Protein AF-A0A957UCV7-F1 (afdb_monomer_lite)

Foldseek 3Di:
DDPLVVVLVVLVVVLVVLVVVLVCLCVPFQVVLVVVLVCLVVVVPHDDPVSVVSSVCSVVPVNVVSVVVSVVSVVVSVVSVVVSVVSVVVVVVVVVVVVVVVVVVVVVD

Radius of 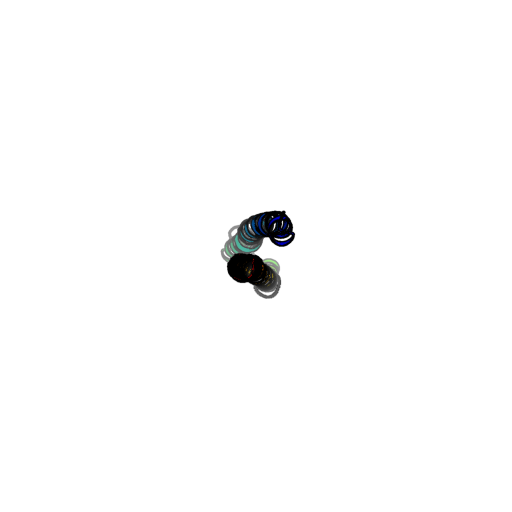gyration: 25.21 Å; chains: 1; bounding box: 48×16×79 Å

Structure (mmCIF, N/CA/C/O backbone):
data_AF-A0A957UCV7-F1
#
_entry.id   AF-A0A957UCV7-F1
#
loop_
_atom_site.group_PDB
_atom_site.id
_atom_site.type_symbol
_atom_site.label_atom_id
_atom_site.label_alt_id
_atom_site.label_comp_id
_atom_site.label_asym_id
_atom_site.label_entity_id
_atom_site.label_seq_id
_atom_site.pdbx_PDB_ins_code
_atom_site.Cartn_x
_atom_site.Cartn_y
_atom_site.Cartn_z
_atom_site.occupancy
_atom_site.B_iso_or_equiv
_atom_site.auth_seq_id
_atom_site.auth_comp_id
_atom_site.auth_asym_id
_atom_site.auth_atom_id
_atom_site.pdbx_PDB_model_num
ATOM 1 N N . MET A 1 1 ? 16.781 11.268 -29.266 1.00 47.31 1 MET A N 1
ATOM 2 C CA . MET A 1 1 ? 16.312 11.318 -27.863 1.00 47.31 1 MET A CA 1
ATOM 3 C C . MET A 1 1 ? 15.124 10.370 -27.757 1.00 47.31 1 MET A C 1
ATOM 5 O O . MET A 1 1 ? 14.116 10.642 -28.392 1.00 47.31 1 MET A O 1
ATOM 9 N N . ASN A 1 2 ? 15.265 9.216 -27.091 1.00 59.56 2 ASN A N 1
ATOM 10 C CA . ASN A 1 2 ? 14.214 8.186 -27.074 1.00 59.56 2 ASN A CA 1
ATOM 11 C C . ASN A 1 2 ? 13.018 8.666 -26.245 1.00 59.56 2 ASN A C 1
ATOM 13 O O . ASN A 1 2 ? 13.158 8.909 -25.048 1.00 59.56 2 ASN A O 1
ATOM 17 N N . PHE A 1 3 ? 11.848 8.776 -26.878 1.00 59.69 3 PHE A N 1
ATOM 18 C CA . PHE A 1 3 ? 10.573 9.128 -26.240 1.00 59.69 3 PHE A CA 1
ATOM 19 C C . PHE A 1 3 ? 10.283 8.263 -24.994 1.00 59.69 3 PHE A C 1
ATOM 21 O O . PHE A 1 3 ? 9.798 8.7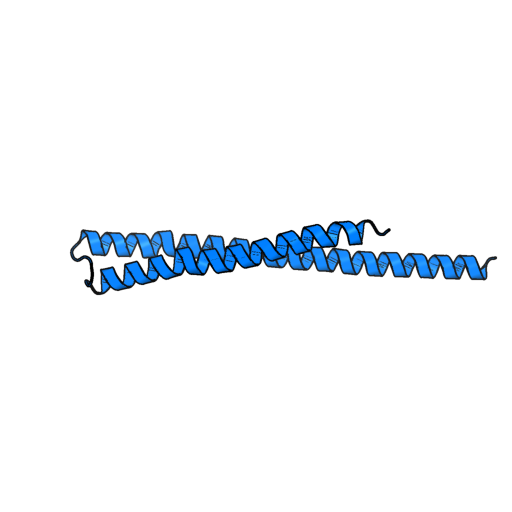60 -23.982 1.00 59.69 3 PHE A O 1
ATOM 28 N N . LEU A 1 4 ? 10.702 6.995 -25.012 1.00 63.19 4 LEU A N 1
ATOM 29 C CA . LEU A 1 4 ? 10.582 6.060 -23.889 1.00 63.19 4 LEU A CA 1
ATOM 30 C C . LEU A 1 4 ? 11.392 6.484 -22.648 1.00 63.19 4 LEU A C 1
ATOM 32 O O . LEU A 1 4 ? 10.896 6.399 -21.525 1.00 63.19 4 LEU A O 1
ATOM 36 N N . LYS A 1 5 ? 12.592 7.055 -22.826 1.00 62.84 5 LYS A N 1
ATOM 37 C CA . LYS A 1 5 ? 13.395 7.594 -21.711 1.00 62.84 5 LYS A CA 1
ATOM 38 C C . LYS A 1 5 ? 12.755 8.825 -21.070 1.00 62.84 5 LYS A C 1
ATOM 40 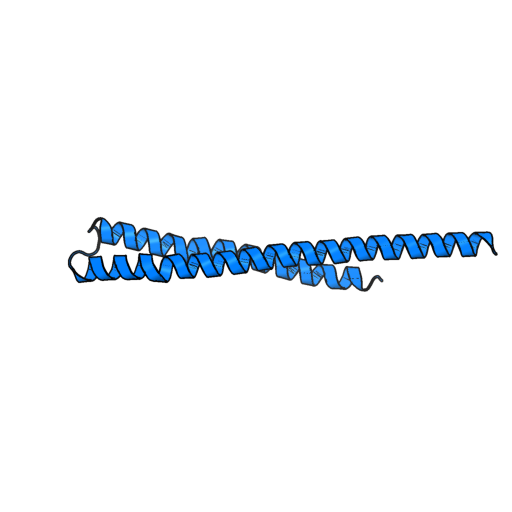O O . LYS A 1 5 ? 12.918 9.034 -19.870 1.00 62.84 5 LYS A O 1
ATOM 45 N N . PHE A 1 6 ? 12.008 9.610 -21.847 1.00 65.62 6 PHE A N 1
ATOM 46 C CA . PHE A 1 6 ? 11.257 10.758 -21.338 1.00 65.62 6 PHE A CA 1
ATOM 47 C C . PHE A 1 6 ? 10.086 10.324 -20.441 1.00 65.62 6 PHE A C 1
ATOM 49 O O . PHE A 1 6 ? 9.834 10.960 -19.423 1.00 65.62 6 PHE A O 1
ATOM 56 N N . LEU A 1 7 ? 9.425 9.202 -20.753 1.00 66.31 7 LEU A N 1
ATOM 57 C CA . LEU A 1 7 ? 8.322 8.650 -19.948 1.00 66.31 7 LEU A CA 1
ATOM 58 C C . LEU A 1 7 ? 8.784 7.981 -18.642 1.00 66.31 7 LEU A C 1
ATOM 60 O O . LEU A 1 7 ? 8.036 7.941 -17.663 1.00 66.31 7 LEU A O 1
ATOM 64 N N . ARG A 1 8 ? 10.030 7.500 -18.594 1.00 70.25 8 ARG A N 1
ATOM 65 C CA . ARG A 1 8 ? 10.606 6.821 -17.422 1.00 70.25 8 ARG A CA 1
ATOM 66 C C . ARG A 1 8 ? 10.707 7.724 -16.190 1.00 70.25 8 ARG A C 1
ATOM 68 O O . ARG A 1 8 ? 10.402 7.291 -15.081 1.00 70.25 8 ARG A O 1
ATOM 75 N N . GLY A 1 9 ? 11.117 8.980 -16.372 1.00 71.75 9 GLY A N 1
ATOM 76 C CA . GLY A 1 9 ? 11.286 9.947 -15.278 1.00 71.75 9 GLY A CA 1
ATOM 77 C C . GLY A 1 9 ? 9.987 10.220 -14.502 1.00 71.75 9 GLY A C 1
ATOM 78 O O . GLY A 1 9 ? 9.951 10.001 -13.289 1.00 71.75 9 GLY A O 1
ATOM 79 N N . PRO A 1 10 ? 8.898 10.634 -15.176 1.00 73.50 10 PRO A N 1
ATOM 80 C CA . PRO A 1 10 ? 7.585 10.817 -14.558 1.00 73.50 10 PRO A CA 1
ATOM 81 C C . PRO A 1 10 ? 7.030 9.544 -13.906 1.00 73.50 10 PRO A C 1
ATOM 83 O O . PRO A 1 10 ? 6.443 9.618 -12.823 1.00 73.50 10 PRO A O 1
ATOM 86 N N . ALA A 1 11 ? 7.245 8.374 -14.520 1.00 64.94 11 ALA A N 1
ATOM 87 C CA . ALA A 1 11 ? 6.815 7.093 -13.964 1.00 64.94 11 ALA A CA 1
ATOM 88 C C . ALA A 1 11 ? 7.521 6.785 -12.633 1.00 64.94 11 ALA A C 1
ATOM 90 O O . ALA A 1 11 ? 6.853 6.505 -11.639 1.00 64.94 11 ALA A O 1
ATOM 91 N N . MET A 1 12 ? 8.847 6.942 -12.572 1.00 68.06 12 MET A N 1
ATOM 92 C CA . MET A 1 12 ? 9.629 6.759 -11.341 1.00 68.06 12 MET A CA 1
ATOM 93 C C . MET A 1 12 ? 9.296 7.800 -10.264 1.00 68.06 12 MET A C 1
ATOM 95 O O . MET A 1 12 ? 9.187 7.457 -9.086 1.00 68.06 12 MET A O 1
ATOM 99 N N . GLY A 1 13 ? 9.077 9.060 -10.652 1.00 70.19 13 GLY A N 1
ATOM 100 C CA . GLY A 1 13 ? 8.654 10.112 -9.723 1.00 70.19 13 GLY A CA 1
ATOM 101 C C . GLY A 1 13 ? 7.277 9.842 -9.108 1.00 70.19 13 GLY A C 1
ATOM 102 O O . GLY A 1 13 ? 7.057 10.094 -7.924 1.00 70.19 13 GLY A O 1
ATOM 103 N N . THR A 1 14 ? 6.358 9.276 -9.891 1.00 69.50 14 THR A N 1
ATOM 104 C CA . THR A 1 14 ? 5.035 8.848 -9.414 1.00 69.50 14 THR A CA 1
ATOM 105 C C . THR A 1 14 ? 5.158 7.649 -8.471 1.00 69.50 14 THR A C 1
ATOM 107 O O . THR A 1 14 ? 4.539 7.626 -7.409 1.00 69.50 14 THR A O 1
ATOM 110 N N . LEU A 1 15 ? 6.035 6.699 -8.799 1.00 67.38 15 LEU A N 1
ATOM 111 C CA . LEU A 1 15 ? 6.315 5.506 -7.999 1.00 67.38 15 LEU A CA 1
ATOM 112 C C . LEU A 1 15 ? 6.849 5.847 -6.599 1.00 67.38 15 LEU A C 1
ATOM 114 O O . LEU A 1 15 ? 6.384 5.290 -5.605 1.00 67.38 15 LEU A O 1
ATOM 118 N N . ALA A 1 16 ? 7.769 6.812 -6.509 1.00 64.06 16 ALA A N 1
ATOM 119 C CA . ALA A 1 16 ? 8.314 7.291 -5.238 1.00 64.06 16 ALA A CA 1
ATOM 120 C C . ALA A 1 16 ? 7.231 7.916 -4.343 1.00 64.06 16 ALA A C 1
ATOM 122 O O . ALA A 1 16 ? 7.183 7.645 -3.142 1.00 64.06 16 ALA A O 1
ATOM 123 N N . LYS A 1 17 ? 6.313 8.696 -4.930 1.00 67.12 17 LYS A N 1
ATOM 124 C CA . LYS A 1 17 ? 5.179 9.274 -4.195 1.00 67.12 17 LYS A CA 1
ATOM 125 C C . LYS A 1 17 ? 4.279 8.185 -3.608 1.00 67.12 17 LYS A C 1
ATOM 127 O O . LYS A 1 17 ? 3.890 8.317 -2.455 1.00 67.12 17 LYS A O 1
ATOM 132 N N . PHE A 1 18 ? 4.028 7.097 -4.343 1.00 64.94 18 PHE A N 1
ATOM 133 C CA . PHE A 1 18 ? 3.211 5.960 -3.890 1.00 64.94 18 PHE A CA 1
ATOM 134 C C . PHE A 1 18 ? 3.803 5.184 -2.700 1.00 64.94 18 PHE A C 1
ATOM 136 O O . PHE A 1 18 ? 3.074 4.773 -1.792 1.00 64.94 18 PHE A O 1
ATOM 143 N N . VAL A 1 19 ? 5.124 4.985 -2.671 1.00 63.56 19 VAL A N 1
ATOM 144 C CA . VAL A 1 19 ? 5.802 4.332 -1.531 1.00 63.56 19 VAL A CA 1
ATOM 145 C C . VAL A 1 19 ? 5.648 5.165 -0.259 1.00 63.56 19 VAL A C 1
ATOM 147 O O . VAL A 1 19 ? 5.381 4.633 0.818 1.00 63.56 19 VAL A O 1
ATOM 150 N N . ILE A 1 20 ? 5.759 6.487 -0.385 1.00 66.00 20 ILE A N 1
ATOM 151 C CA . ILE A 1 20 ? 5.596 7.405 0.743 1.00 66.00 20 ILE A CA 1
ATOM 152 C C . ILE A 1 20 ? 4.149 7.370 1.252 1.00 66.00 20 ILE A C 1
ATOM 154 O O . ILE A 1 20 ? 3.936 7.245 2.458 1.00 66.00 20 ILE A O 1
ATOM 158 N N . SER A 1 21 ? 3.145 7.403 0.366 1.00 62.28 21 SER A N 1
ATOM 159 C CA . SER A 1 21 ? 1.734 7.361 0.779 1.00 62.28 21 SER A CA 1
ATOM 160 C C . SER A 1 21 ? 1.328 6.042 1.434 1.00 62.28 21 SER A C 1
ATOM 162 O O . SER A 1 21 ? 0.583 6.077 2.408 1.00 62.28 21 SER A O 1
ATOM 164 N N . THR A 1 22 ? 1.829 4.891 0.975 1.00 65.69 22 THR A N 1
ATOM 165 C CA . THR A 1 22 ? 1.532 3.586 1.609 1.00 65.69 22 THR A CA 1
ATOM 166 C C . THR A 1 22 ? 2.133 3.456 3.001 1.00 65.69 22 THR A C 1
ATOM 168 O O . THR A 1 22 ? 1.439 3.067 3.943 1.00 65.69 22 THR A O 1
ATOM 171 N N . GLY A 1 23 ? 3.411 3.815 3.147 1.00 64.56 23 GLY A N 1
ATOM 172 C CA . GLY A 1 23 ? 4.081 3.832 4.444 1.00 64.56 23 GLY A CA 1
ATOM 173 C C . GLY A 1 23 ? 3.404 4.790 5.425 1.00 64.56 23 GLY A C 1
ATOM 174 O O . GLY A 1 23 ? 3.254 4.454 6.598 1.00 64.56 23 GLY A O 1
ATOM 175 N N . MET A 1 24 ? 2.944 5.949 4.941 1.00 66.44 24 MET A N 1
ATOM 176 C CA . MET A 1 24 ? 2.170 6.906 5.731 1.00 66.44 24 MET A CA 1
ATOM 177 C C . MET A 1 24 ? 0.794 6.378 6.125 1.00 66.44 24 MET A C 1
ATOM 179 O O . MET A 1 24 ? 0.460 6.454 7.297 1.00 66.44 24 MET A O 1
ATOM 183 N N . LEU A 1 25 ? 0.005 5.826 5.202 1.00 65.88 25 LEU A N 1
ATOM 184 C CA . LEU A 1 25 ? -1.348 5.333 5.496 1.00 65.88 25 LEU A CA 1
ATOM 185 C C . LEU A 1 25 ? -1.336 4.273 6.598 1.00 65.88 25 LEU A C 1
ATOM 187 O O . LEU A 1 25 ? -2.085 4.369 7.568 1.00 65.88 25 LEU A O 1
ATOM 191 N N . ASN A 1 26 ? -0.424 3.306 6.504 1.00 67.75 26 ASN A N 1
ATOM 192 C CA . ASN A 1 26 ? -0.356 2.246 7.501 1.00 67.75 26 ASN A CA 1
ATOM 193 C C . ASN A 1 26 ? 0.113 2.770 8.873 1.00 67.75 26 ASN A C 1
ATOM 195 O O . ASN A 1 26 ? -0.402 2.351 9.910 1.00 67.75 26 ASN A O 1
ATOM 199 N N . LYS A 1 27 ? 1.059 3.723 8.885 1.00 67.19 27 LYS A N 1
ATOM 200 C CA . LYS A 1 27 ? 1.611 4.316 10.116 1.00 67.19 27 LYS A CA 1
ATOM 201 C C . LYS A 1 27 ? 0.728 5.394 10.747 1.00 67.19 27 LYS A C 1
ATOM 203 O O . LYS A 1 27 ? 0.788 5.560 11.957 1.00 67.19 27 LYS A O 1
ATOM 208 N N . MET A 1 28 ? -0.060 6.125 9.961 1.00 67.06 28 MET A N 1
ATOM 209 C CA . MET A 1 28 ? -0.886 7.239 10.442 1.00 67.06 28 MET A CA 1
ATOM 210 C C . MET A 1 28 ? -2.338 6.853 10.695 1.00 67.06 28 MET A C 1
ATOM 212 O O . MET A 1 28 ? -3.004 7.531 11.467 1.00 67.06 28 MET A O 1
ATOM 216 N N . VAL A 1 29 ? -2.838 5.794 10.054 1.00 68.62 29 VAL A N 1
ATOM 217 C CA . VAL A 1 29 ? -4.256 5.428 10.143 1.00 68.62 29 VAL A CA 1
ATOM 218 C C . VAL A 1 29 ? -4.413 4.069 10.811 1.00 68.62 29 VAL A C 1
ATOM 220 O O . VAL A 1 29 ? -4.942 3.989 11.913 1.00 68.62 29 VAL A O 1
ATOM 223 N N . THR A 1 30 ? -3.897 2.991 10.219 1.00 74.81 30 THR A N 1
ATOM 224 C CA . THR A 1 30 ? -4.172 1.637 10.733 1.00 74.81 30 THR A CA 1
ATOM 225 C C . THR A 1 30 ? -3.572 1.385 12.118 1.00 74.81 30 THR A C 1
ATOM 227 O O . THR A 1 30 ? -4.251 0.854 12.996 1.00 74.81 30 THR A O 1
ATOM 230 N N . LEU A 1 31 ? -2.301 1.749 12.320 1.00 79.25 31 LEU A N 1
ATOM 231 C CA . LEU A 1 31 ? -1.588 1.539 13.586 1.00 79.25 31 LEU A CA 1
ATOM 232 C C . LEU A 1 31 ? -2.198 2.342 14.751 1.00 79.25 31 LEU A C 1
ATOM 234 O O . LEU A 1 31 ? -2.504 1.726 15.773 1.00 79.25 31 LEU A O 1
ATOM 238 N N . PRO A 1 32 ? -2.448 3.660 14.616 1.00 78.62 32 PRO A N 1
ATOM 239 C CA . PRO A 1 32 ? -3.074 4.441 15.681 1.00 78.62 32 PRO A CA 1
ATOM 240 C C . PRO A 1 32 ? -4.497 3.988 16.005 1.00 78.62 32 PRO A C 1
ATOM 242 O O . PRO A 1 32 ? -4.850 3.904 17.176 1.00 78.62 32 PRO A O 1
ATOM 245 N N . LEU A 1 33 ? -5.300 3.631 14.993 1.00 81.62 33 LEU A N 1
ATOM 246 C CA . LEU A 1 33 ? -6.661 3.135 15.220 1.00 81.62 33 LEU A CA 1
ATOM 247 C C . LEU A 1 33 ? -6.663 1.815 16.000 1.00 81.62 33 LEU A C 1
ATOM 249 O O . LEU A 1 33 ? -7.451 1.661 16.929 1.00 81.62 33 LEU A O 1
ATOM 253 N N . LYS A 1 34 ? -5.752 0.887 15.681 1.00 82.62 34 LYS A N 1
ATOM 254 C CA . LYS A 1 34 ? -5.592 -0.349 16.461 1.00 82.62 34 LYS A CA 1
ATOM 255 C C . LYS A 1 34 ? -5.121 -0.076 17.887 1.00 82.62 34 LYS A C 1
ATOM 257 O O . LYS A 1 34 ? -5.720 -0.607 18.810 1.00 82.62 34 LYS A O 1
ATOM 262 N N . SER A 1 35 ? -4.121 0.791 18.067 1.00 85.31 35 SER A N 1
ATOM 263 C CA . SER A 1 35 ? -3.634 1.174 19.402 1.00 85.31 35 SER A CA 1
ATOM 264 C C . SER A 1 35 ? -4.756 1.758 20.258 1.00 85.31 35 SER A C 1
ATOM 266 O O . SER A 1 35 ? -4.946 1.358 21.401 1.00 85.31 35 SER A O 1
ATOM 268 N N . MET A 1 36 ? -5.561 2.649 19.676 1.00 83.31 36 MET A N 1
ATOM 269 C CA . MET A 1 36 ? -6.713 3.239 20.349 1.00 83.31 36 MET A CA 1
ATOM 270 C C . MET A 1 36 ? -7.766 2.179 20.703 1.00 83.31 36 MET A C 1
ATOM 272 O O . MET A 1 36 ? -8.287 2.189 21.815 1.00 83.31 36 MET A O 1
ATOM 276 N N . ALA A 1 37 ? -8.066 1.237 19.802 1.00 85.00 37 ALA A N 1
ATOM 277 C CA . ALA A 1 37 ? -8.977 0.132 20.104 1.00 85.00 37 ALA A CA 1
ATOM 278 C C . ALA A 1 37 ? -8.459 -0.756 21.244 1.00 85.00 37 ALA A C 1
ATOM 280 O O . ALA A 1 37 ? -9.243 -1.153 22.103 1.00 85.00 37 ALA A O 1
ATOM 281 N N . ASP A 1 38 ? -7.157 -1.040 21.274 1.00 86.88 38 ASP A N 1
ATOM 282 C CA . ASP A 1 38 ? -6.528 -1.860 22.310 1.00 86.88 38 ASP A CA 1
ATOM 283 C C . ASP A 1 38 ? -6.560 -1.160 23.677 1.00 86.88 38 ASP A C 1
ATOM 285 O O . ASP A 1 38 ? -6.901 -1.784 24.682 1.00 86.88 38 ASP A O 1
ATOM 289 N N . GLU A 1 39 ? -6.297 0.147 23.722 1.00 86.19 39 GLU A N 1
ATOM 290 C CA . GLU A 1 39 ? -6.379 0.954 24.944 1.00 86.19 39 GLU A CA 1
ATOM 291 C C . GLU A 1 39 ? -7.820 1.084 25.473 1.00 86.19 39 GLU A C 1
ATOM 293 O O . GLU A 1 39 ? -8.053 1.009 26.686 1.00 86.19 39 GLU A O 1
ATOM 298 N N . VAL A 1 40 ? -8.808 1.225 24.579 1.00 84.12 40 VAL A N 1
ATOM 299 C CA . VAL A 1 40 ? -10.234 1.224 24.947 1.00 84.12 40 VAL A CA 1
ATOM 300 C C . VAL A 1 40 ? -10.668 -0.164 25.426 1.00 84.12 40 VAL A C 1
ATOM 302 O O . VAL A 1 40 ? -11.332 -0.277 26.452 1.00 84.12 40 VAL A O 1
ATOM 305 N N . LYS A 1 41 ? -10.230 -1.239 24.762 1.00 84.50 41 LYS A N 1
ATOM 306 C CA . LYS A 1 41 ? -10.537 -2.626 25.148 1.00 84.50 41 LYS A CA 1
ATOM 307 C C . LYS A 1 41 ? -9.900 -3.026 26.480 1.00 84.50 41 LYS A C 1
ATOM 309 O O . LYS A 1 41 ? -10.511 -3.752 27.260 1.00 84.50 41 LYS A O 1
ATOM 314 N N . ALA A 1 42 ? -8.696 -2.535 26.769 1.00 85.69 42 ALA A N 1
ATOM 315 C CA . ALA A 1 42 ? -8.061 -2.671 28.079 1.00 85.69 42 ALA A CA 1
ATOM 316 C C . ALA A 1 42 ? -8.780 -1.850 29.168 1.00 85.69 42 ALA A C 1
ATOM 318 O O . ALA A 1 42 ? -8.492 -1.992 30.358 1.00 85.69 42 ALA A O 1
ATOM 319 N N . GLY A 1 43 ? -9.715 -0.979 28.773 1.00 79.00 43 GLY A N 1
ATOM 320 C CA . GLY A 1 43 ? -10.436 -0.083 29.659 1.00 79.00 43 GLY A CA 1
ATOM 321 C C . GLY A 1 43 ? -9.544 1.000 30.265 1.00 79.00 43 GLY A C 1
ATOM 322 O O . GLY A 1 43 ? -9.862 1.512 31.336 1.00 79.00 43 GLY A O 1
ATOM 323 N N . ALA A 1 44 ? -8.418 1.327 29.628 1.00 78.25 44 ALA A N 1
ATOM 324 C CA . ALA A 1 44 ? -7.453 2.294 30.148 1.00 78.25 44 ALA A CA 1
ATOM 325 C C . ALA A 1 44 ? -7.966 3.740 30.045 1.00 78.25 44 ALA A C 1
ATOM 327 O O . ALA A 1 44 ? -7.688 4.562 30.913 1.00 78.25 44 ALA A O 1
ATOM 328 N N . ILE A 1 45 ? -8.746 4.029 29.002 1.00 81.00 45 ILE A N 1
ATOM 329 C CA . ILE A 1 45 ? -9.198 5.384 28.642 1.00 81.00 45 ILE A CA 1
ATOM 330 C C . ILE A 1 45 ? -10.720 5.527 28.622 1.00 81.00 45 ILE A C 1
ATOM 332 O O . ILE A 1 45 ? -11.237 6.599 28.927 1.00 81.00 45 ILE A O 1
ATOM 336 N N . TRP A 1 46 ? -11.456 4.463 28.293 1.00 85.19 46 TRP A N 1
ATOM 337 C CA . TRP A 1 46 ? -12.916 4.486 28.230 1.00 85.19 46 TRP A CA 1
ATOM 338 C C . TRP A 1 46 ? -13.485 3.095 28.527 1.00 85.19 46 TRP A C 1
ATOM 340 O O . TRP A 1 46 ? -12.934 2.095 28.076 1.00 85.19 46 TRP A O 1
ATOM 350 N N . LYS A 1 47 ? -14.567 3.026 29.312 1.00 86.88 47 LYS A N 1
ATOM 351 C CA . LYS A 1 47 ? -15.262 1.783 29.684 1.00 86.88 47 LYS A CA 1
ATOM 352 C C . LYS A 1 47 ? -16.772 1.922 29.504 1.00 86.88 47 LYS A C 1
ATOM 354 O O . LYS A 1 47 ? -17.320 3.017 29.631 1.00 86.88 47 LYS A O 1
ATOM 359 N N . GLY A 1 48 ? -17.436 0.787 29.298 1.00 87.75 48 GLY A N 1
ATOM 360 C CA . GLY A 1 48 ? -18.891 0.661 29.236 1.00 87.75 48 GLY A CA 1
ATOM 361 C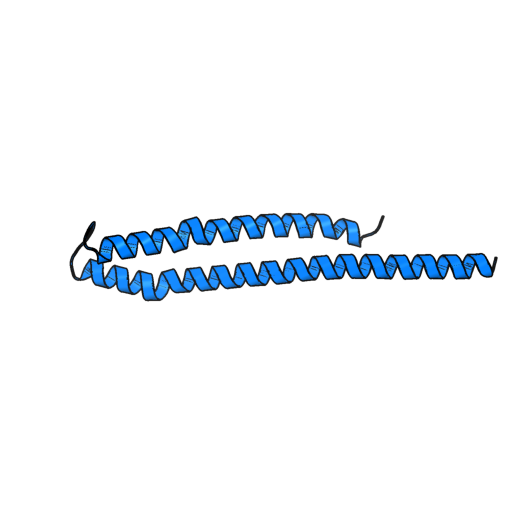 C . GLY A 1 48 ? -19.404 0.267 27.846 1.00 87.75 48 GLY A C 1
ATOM 362 O O . GLY A 1 48 ? -18.623 0.201 26.901 1.00 87.75 48 GLY A O 1
ATOM 363 N N . PRO A 1 49 ? -20.724 0.067 27.687 1.00 86.44 49 PRO A N 1
ATOM 364 C CA . PRO A 1 49 ? -21.305 -0.500 26.462 1.00 86.44 49 PRO A CA 1
ATOM 365 C C . PRO A 1 49 ? -21.001 0.303 25.187 1.00 86.44 49 PRO A C 1
ATOM 367 O O . PRO A 1 49 ? -20.875 -0.256 24.097 1.00 86.44 49 PRO A O 1
ATOM 370 N N . GLY A 1 50 ? -20.855 1.626 25.319 1.00 86.38 50 GLY A N 1
ATOM 371 C CA . GLY A 1 50 ? -20.444 2.497 24.217 1.00 86.38 50 GLY A CA 1
ATOM 372 C C . GLY A 1 50 ? -18.994 2.269 23.778 1.00 86.38 50 GLY A C 1
ATOM 373 O O . GLY A 1 50 ? -18.722 2.300 22.582 1.00 86.38 50 GLY A O 1
ATOM 374 N N . ALA A 1 51 ? -18.092 1.973 24.719 1.00 85.94 51 ALA A N 1
ATOM 375 C CA . ALA A 1 51 ? -16.694 1.651 24.441 1.00 85.94 51 ALA A CA 1
ATOM 376 C C . ALA A 1 51 ? -16.578 0.317 23.690 1.00 85.94 51 ALA A C 1
ATOM 378 O O . ALA A 1 51 ? -15.863 0.224 22.693 1.00 85.94 51 ALA A O 1
ATOM 379 N N . ASP A 1 52 ? -17.354 -0.686 24.108 1.00 86.25 52 ASP A N 1
ATOM 380 C CA . ASP A 1 52 ? -17.403 -1.994 23.447 1.00 86.25 52 ASP A CA 1
ATOM 381 C C . ASP A 1 52 ? -17.953 -1.879 22.018 1.00 86.25 52 ASP A C 1
ATOM 383 O O . ASP A 1 52 ? -17.387 -2.437 21.077 1.00 86.25 52 ASP A O 1
ATOM 387 N N . THR A 1 53 ? -19.021 -1.094 21.839 1.00 88.56 53 THR A N 1
ATOM 388 C CA . THR A 1 53 ? -19.617 -0.829 20.519 1.00 88.56 53 THR A CA 1
ATOM 389 C C . THR A 1 53 ? -18.643 -0.079 19.613 1.00 88.56 53 THR A C 1
ATOM 391 O O . THR A 1 53 ? -18.492 -0.422 18.442 1.00 88.56 53 THR A O 1
ATOM 394 N N . PHE A 1 54 ? -17.939 0.917 20.153 1.00 86.94 54 PHE A N 1
ATOM 395 C CA . PHE A 1 54 ? -16.916 1.654 19.422 1.00 86.94 54 PHE A CA 1
ATOM 396 C C . PHE A 1 54 ? -15.791 0.736 18.940 1.00 86.94 54 PHE A C 1
ATOM 398 O O . PHE A 1 54 ? -15.474 0.739 17.752 1.00 86.94 54 PHE A O 1
ATOM 405 N N . VAL A 1 55 ? -15.224 -0.089 19.828 1.00 87.38 55 VAL A N 1
ATOM 406 C CA . VAL A 1 55 ? -14.173 -1.053 19.465 1.00 87.38 55 VAL A CA 1
ATOM 407 C C . VAL A 1 55 ? -14.686 -2.036 18.413 1.00 87.38 55 VAL A C 1
ATOM 409 O O . VAL A 1 55 ? -13.968 -2.327 17.456 1.00 87.38 55 VAL A O 1
ATOM 412 N N . ALA A 1 56 ? -15.928 -2.510 18.541 1.00 87.12 56 ALA A N 1
ATOM 413 C CA . ALA A 1 56 ? -16.534 -3.415 17.570 1.00 87.12 56 ALA A CA 1
ATOM 414 C C . ALA A 1 56 ? -16.632 -2.783 16.172 1.00 87.12 56 ALA A C 1
ATOM 416 O O . ALA A 1 56 ? -16.157 -3.384 15.211 1.00 87.12 56 ALA A O 1
ATOM 417 N N . VAL A 1 57 ? -17.167 -1.564 16.053 1.00 86.62 57 VAL A N 1
ATOM 418 C CA . VAL A 1 57 ? -17.283 -0.848 14.767 1.00 86.62 57 VAL A CA 1
ATOM 419 C C . VAL A 1 57 ? -15.905 -0.533 14.187 1.00 86.62 57 VAL A C 1
ATOM 421 O O . VAL A 1 57 ? -15.644 -0.784 13.010 1.00 86.62 57 VAL A O 1
ATOM 424 N N . LEU A 1 58 ? -14.978 -0.048 15.016 1.00 86.31 58 LEU A N 1
ATOM 425 C CA . LEU A 1 58 ? -13.633 0.304 14.570 1.00 86.31 58 LEU A CA 1
ATOM 426 C C . LEU A 1 58 ? -12.894 -0.906 13.977 1.00 86.31 58 LEU A C 1
ATOM 428 O O . LEU A 1 58 ? -12.245 -0.802 12.933 1.00 86.31 58 LEU A O 1
ATOM 432 N N . MET A 1 59 ? -13.013 -2.061 14.635 1.00 84.38 59 MET A N 1
ATOM 433 C CA . MET A 1 59 ? -12.343 -3.297 14.231 1.00 84.38 59 MET A CA 1
ATOM 434 C C . MET A 1 59 ? -13.068 -4.026 13.096 1.00 84.38 59 MET A C 1
ATOM 436 O O . MET A 1 59 ? -12.404 -4.697 12.306 1.00 84.38 59 MET A O 1
ATOM 440 N N . ALA A 1 60 ? -14.393 -3.899 12.993 1.00 88.06 60 ALA A N 1
ATOM 441 C CA . ALA A 1 60 ? -15.190 -4.540 11.947 1.00 88.06 60 ALA A CA 1
ATOM 442 C C . ALA A 1 60 ? -15.214 -3.748 10.632 1.00 88.06 60 ALA A C 1
ATOM 444 O O . ALA A 1 60 ? -15.279 -4.352 9.564 1.00 88.06 60 ALA A O 1
ATOM 445 N N . GLU A 1 61 ? -15.137 -2.417 10.686 1.00 85.00 61 GLU A N 1
ATOM 446 C CA . GLU A 1 61 ? -15.328 -1.570 9.504 1.00 85.00 61 GLU A CA 1
ATOM 447 C C . GLU A 1 61 ? -14.062 -0.799 9.130 1.00 85.00 61 GLU A C 1
ATOM 449 O O . GLU A 1 61 ? -13.579 -0.887 8.001 1.00 85.00 61 GLU A O 1
ATOM 454 N N . HIS A 1 62 ? -13.484 -0.053 10.073 1.00 78.62 62 HIS A N 1
ATOM 455 C CA . HIS A 1 62 ? -12.446 0.932 9.751 1.00 78.62 62 HIS A CA 1
ATOM 456 C C . HIS A 1 62 ? -11.069 0.298 9.538 1.00 78.62 62 HIS A C 1
ATOM 458 O O . HIS A 1 62 ? -10.376 0.621 8.570 1.00 78.62 62 HIS A O 1
ATOM 464 N N . VAL A 1 63 ? -10.674 -0.644 10.400 1.00 80.94 63 VAL A N 1
ATOM 465 C CA . VAL A 1 63 ? -9.414 -1.383 10.228 1.00 80.94 63 VAL A CA 1
ATOM 466 C C . VAL A 1 63 ? -9.416 -2.199 8.922 1.00 80.94 63 VAL A C 1
ATOM 468 O O . VAL A 1 63 ? -8.444 -2.091 8.165 1.00 80.94 63 VAL A O 1
ATOM 471 N N . PRO A 1 64 ? -10.473 -2.966 8.584 1.00 83.38 64 PRO A N 1
ATOM 472 C CA . PRO A 1 64 ? -10.547 -3.674 7.308 1.00 83.38 64 PRO A CA 1
ATOM 473 C C . PRO A 1 64 ? -10.548 -2.739 6.097 1.00 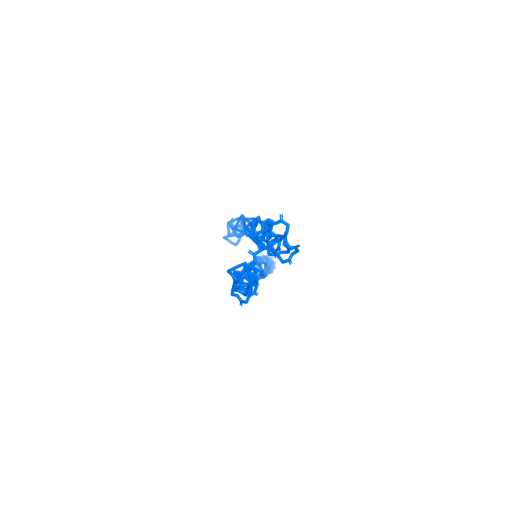83.38 64 PRO A C 1
ATOM 475 O O . PRO A 1 64 ? -9.799 -2.989 5.153 1.00 83.38 64 PRO A O 1
ATOM 478 N N . ALA A 1 65 ? -11.303 -1.635 6.129 1.00 80.62 65 ALA A N 1
ATOM 479 C CA . ALA A 1 65 ? -11.312 -0.657 5.040 1.00 80.62 65 ALA A CA 1
ATOM 480 C C . ALA A 1 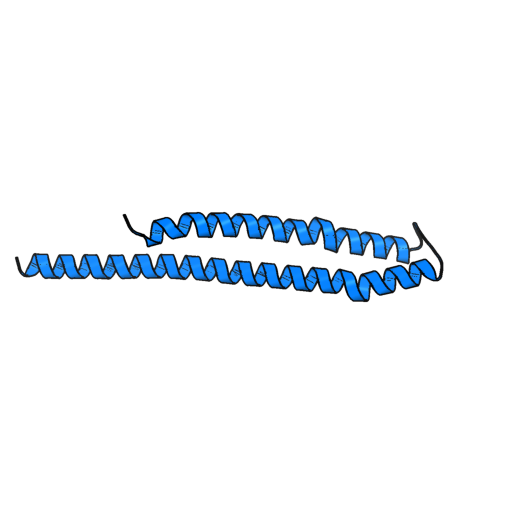65 ? -9.917 -0.057 4.787 1.00 80.62 65 ALA A C 1
ATOM 482 O O . ALA A 1 65 ? -9.476 0.033 3.639 1.00 80.62 65 ALA A O 1
ATOM 483 N N . SER A 1 66 ? -9.176 0.272 5.850 1.00 76.06 66 SER A N 1
ATOM 484 C CA . SER A 1 66 ? -7.792 0.753 5.737 1.00 76.06 66 SER A CA 1
ATOM 485 C C . SER A 1 66 ? -6.862 -0.284 5.088 1.00 76.06 66 SER A C 1
ATOM 487 O O . SER A 1 66 ? -6.015 0.053 4.251 1.00 76.06 66 SER A O 1
ATOM 489 N N . ASN A 1 67 ? -7.044 -1.570 5.407 1.00 78.94 67 ASN A N 1
ATOM 490 C CA . ASN A 1 67 ? -6.273 -2.652 4.790 1.00 78.94 67 ASN A CA 1
ATOM 491 C C . ASN A 1 67 ? -6.597 -2.815 3.298 1.00 78.94 67 ASN A C 1
ATOM 493 O O . ASN A 1 67 ? -5.680 -3.020 2.505 1.00 78.94 67 ASN A O 1
ATOM 497 N N . VAL A 1 68 ? -7.868 -2.683 2.899 1.00 82.75 68 VAL A N 1
ATOM 498 C CA . VAL A 1 68 ? -8.282 -2.730 1.483 1.00 82.75 68 VAL A CA 1
ATOM 499 C C . VAL A 1 68 ? -7.636 -1.595 0.691 1.00 82.75 68 VAL A C 1
ATOM 501 O O . VAL A 1 68 ? -7.037 -1.840 -0.357 1.00 82.75 68 VAL A O 1
ATOM 504 N N . ILE A 1 69 ? -7.680 -0.366 1.214 1.00 77.94 69 ILE A N 1
ATOM 505 C CA . ILE A 1 69 ? -7.015 0.788 0.594 1.00 77.94 69 ILE A CA 1
ATOM 506 C C . ILE A 1 69 ? -5.515 0.516 0.467 1.00 77.94 69 ILE A C 1
ATOM 508 O O . ILE A 1 69 ? -4.947 0.678 -0.610 1.00 77.94 69 ILE A O 1
ATOM 512 N N . THR A 1 70 ? -4.876 0.027 1.531 1.00 76.12 70 THR A N 1
ATOM 513 C CA . THR A 1 70 ? -3.451 -0.335 1.503 1.00 76.12 70 THR A CA 1
ATOM 514 C C . THR A 1 70 ? -3.152 -1.370 0.412 1.00 76.12 70 THR A C 1
ATOM 516 O O . THR A 1 70 ? -2.197 -1.195 -0.347 1.00 76.12 70 THR A O 1
ATOM 519 N N . GLY A 1 71 ? -3.992 -2.400 0.274 1.00 78.75 71 GLY A N 1
ATOM 520 C CA . GLY A 1 71 ? -3.871 -3.421 -0.767 1.00 78.75 71 GLY A CA 1
ATOM 521 C C . GLY A 1 71 ? -4.007 -2.858 -2.184 1.00 78.75 71 GLY A C 1
ATOM 522 O O . GLY A 1 71 ? -3.198 -3.180 -3.055 1.00 78.75 71 GLY A O 1
ATOM 523 N N . HIS A 1 72 ? -4.965 -1.958 -2.424 1.00 79.00 72 HIS A N 1
ATOM 524 C CA . HIS A 1 72 ? -5.099 -1.282 -3.717 1.00 79.00 72 HIS A CA 1
ATOM 525 C C . HIS A 1 72 ? -3.868 -0.450 -4.062 1.00 79.00 72 HIS A C 1
ATOM 527 O O . HIS A 1 72 ? -3.375 -0.514 -5.188 1.00 79.00 72 HIS A O 1
ATOM 533 N N . VAL A 1 73 ? -3.325 0.286 -3.094 1.00 72.69 73 VAL A N 1
ATOM 534 C CA . VAL A 1 73 ? -2.144 1.112 -3.341 1.00 72.69 73 VAL A CA 1
ATOM 535 C C . VAL A 1 73 ? -0.901 0.242 -3.599 1.00 72.69 73 VAL A C 1
ATOM 537 O O . VAL A 1 73 ? -0.112 0.554 -4.492 1.00 72.69 73 VAL A O 1
ATOM 540 N N . GLN A 1 74 ? -0.747 -0.889 -2.902 1.00 77.56 74 GLN A N 1
ATOM 541 C CA . GLN A 1 74 ? 0.310 -1.871 -3.190 1.00 77.56 74 GLN A CA 1
ATOM 542 C C . GLN A 1 74 ? 0.168 -2.489 -4.589 1.00 77.56 74 GLN A C 1
ATOM 544 O O . GLN A 1 74 ? 1.155 -2.618 -5.313 1.00 77.56 74 GLN A O 1
ATOM 549 N N . SER A 1 75 ? -1.055 -2.827 -5.001 1.00 81.81 75 SER A N 1
ATOM 550 C CA . SER A 1 75 ? -1.332 -3.335 -6.347 1.00 81.81 75 SER A CA 1
ATOM 551 C C . SER A 1 75 ? -0.993 -2.295 -7.421 1.00 81.81 75 SER A C 1
ATOM 553 O O . SER A 1 75 ? -0.276 -2.609 -8.372 1.00 81.81 75 SER A O 1
ATOM 555 N N . MET A 1 76 ? -1.408 -1.037 -7.240 1.00 73.75 76 MET A N 1
ATOM 556 C CA . MET A 1 76 ? -1.033 0.059 -8.139 1.00 73.75 76 MET A CA 1
ATOM 557 C C . MET A 1 76 ? 0.486 0.217 -8.233 1.00 73.75 76 MET A C 1
ATOM 559 O O . MET A 1 76 ? 1.018 0.347 -9.334 1.00 73.75 76 MET A O 1
ATOM 563 N N . HIS A 1 77 ? 1.197 0.150 -7.106 1.00 75.25 77 HIS A N 1
ATOM 564 C CA . HIS A 1 77 ? 2.657 0.206 -7.083 1.00 75.25 77 HIS A CA 1
ATOM 565 C C . HIS A 1 77 ? 3.290 -0.916 -7.925 1.00 75.25 77 HIS A C 1
ATOM 567 O O . HIS A 1 77 ? 4.161 -0.647 -8.753 1.00 75.25 77 HIS A O 1
ATOM 573 N N . ALA A 1 78 ? 2.814 -2.157 -7.781 1.00 80.00 78 ALA A N 1
ATOM 574 C CA . ALA A 1 78 ? 3.287 -3.286 -8.582 1.00 80.00 78 ALA A CA 1
ATOM 575 C C . ALA A 1 78 ? 3.018 -3.090 -10.086 1.00 80.00 78 ALA A C 1
ATOM 577 O O . ALA A 1 78 ? 3.896 -3.348 -10.914 1.00 80.00 78 ALA A O 1
ATOM 578 N N . HIS A 1 79 ? 1.838 -2.580 -10.452 1.00 79.44 79 HIS A N 1
ATOM 579 C CA . HIS A 1 79 ? 1.519 -2.244 -11.840 1.00 79.44 79 HIS A CA 1
ATOM 580 C C . HIS A 1 79 ? 2.443 -1.160 -12.400 1.00 79.44 79 HIS A C 1
ATOM 582 O O . HIS A 1 79 ? 2.909 -1.286 -13.530 1.00 79.44 79 HIS A O 1
ATOM 588 N N . PHE A 1 80 ? 2.769 -0.133 -11.616 1.00 75.88 80 PHE A N 1
ATOM 589 C CA . PHE A 1 80 ? 3.698 0.914 -12.035 1.00 75.88 80 PHE A CA 1
ATOM 590 C C . PHE A 1 80 ? 5.126 0.394 -12.242 1.00 75.88 80 PHE A C 1
ATOM 592 O O . PHE A 1 80 ? 5.743 0.749 -13.245 1.00 75.88 80 PHE A O 1
ATOM 599 N N . ILE A 1 81 ? 5.634 -0.478 -11.360 1.00 79.81 81 ILE A N 1
ATOM 600 C CA . ILE A 1 81 ? 6.942 -1.130 -11.559 1.00 79.81 81 ILE A CA 1
ATOM 601 C C . ILE A 1 81 ? 6.941 -1.890 -12.883 1.00 79.81 81 ILE A C 1
ATOM 603 O O . ILE A 1 81 ? 7.847 -1.722 -13.699 1.00 79.81 81 ILE A O 1
ATOM 607 N N . ARG A 1 82 ? 5.895 -2.685 -13.121 1.00 80.62 82 ARG A N 1
ATOM 608 C CA . ARG A 1 82 ? 5.759 -3.457 -14.354 1.00 80.62 82 ARG A CA 1
ATOM 609 C C . ARG A 1 82 ? 5.709 -2.556 -15.589 1.00 80.62 82 ARG A C 1
ATOM 611 O O . ARG A 1 82 ? 6.340 -2.871 -16.590 1.00 80.62 82 ARG A O 1
ATOM 618 N N . SER A 1 83 ? 5.008 -1.428 -15.522 1.00 74.94 83 SER A N 1
ATOM 619 C CA . SER A 1 83 ? 4.971 -0.450 -16.614 1.00 74.94 83 SER A CA 1
ATOM 620 C C . SER A 1 83 ? 6.348 0.151 -16.904 1.00 74.94 83 SER A C 1
ATOM 622 O O . SER A 1 83 ? 6.706 0.294 -18.068 1.00 74.94 83 SER A O 1
ATOM 624 N N . VAL A 1 84 ? 7.151 0.456 -15.877 1.00 78.44 84 VAL A N 1
ATOM 625 C CA . VAL A 1 84 ? 8.536 0.930 -16.065 1.00 78.44 84 VAL A CA 1
ATOM 626 C C . VAL A 1 84 ? 9.404 -0.149 -16.711 1.00 78.44 84 VAL A C 1
ATOM 628 O O . VAL A 1 84 ? 10.132 0.150 -17.652 1.00 78.44 84 VAL A O 1
ATOM 631 N N . GLN A 1 85 ? 9.290 -1.403 -16.266 1.00 81.50 85 GLN A N 1
ATOM 632 C CA . GLN A 1 85 ? 10.011 -2.526 -16.875 1.00 81.50 85 GLN A CA 1
ATOM 633 C C . GLN A 1 85 ? 9.644 -2.705 -18.350 1.00 81.50 85 GLN A C 1
ATOM 635 O O . GLN A 1 85 ? 10.528 -2.857 -19.182 1.00 81.50 85 GLN A O 1
ATOM 640 N N . LEU A 1 86 ? 8.357 -2.605 -18.697 1.00 81.56 86 LEU A N 1
ATOM 641 C CA . LEU A 1 86 ? 7.908 -2.668 -20.090 1.00 81.56 86 LEU A CA 1
ATOM 642 C C . LEU A 1 86 ? 8.484 -1.530 -20.946 1.00 81.56 86 LEU A C 1
ATOM 644 O O . LEU A 1 86 ? 8.800 -1.753 -22.113 1.00 81.56 86 LEU A O 1
ATOM 648 N N . ILE A 1 87 ? 8.632 -0.325 -20.385 1.00 78.12 87 ILE A N 1
ATOM 649 C CA . ILE A 1 87 ? 9.283 0.804 -21.066 1.00 78.12 87 ILE A CA 1
ATOM 650 C C . ILE A 1 87 ? 10.772 0.508 -21.293 1.00 78.12 87 ILE A C 1
ATOM 652 O O . ILE A 1 87 ? 11.263 0.731 -22.399 1.00 78.12 87 ILE A O 1
ATOM 656 N N . ASP A 1 88 ? 11.473 -0.008 -20.280 1.00 79.25 88 ASP A N 1
ATOM 657 C CA . ASP A 1 88 ? 12.899 -0.350 -20.371 1.00 79.25 88 ASP A CA 1
ATOM 658 C C . ASP A 1 88 ? 13.133 -1.490 -21.394 1.00 79.25 88 ASP A C 1
ATOM 660 O O . ASP A 1 88 ? 14.014 -1.383 -22.251 1.00 79.25 88 ASP A O 1
ATOM 664 N N . ASP A 1 89 ? 12.286 -2.525 -21.396 1.00 83.19 89 ASP A N 1
ATOM 665 C CA . ASP A 1 89 ? 12.324 -3.623 -22.372 1.00 83.19 89 ASP A CA 1
ATOM 666 C C . ASP A 1 89 ? 12.033 -3.140 -23.801 1.00 83.19 89 ASP A C 1
ATOM 668 O O . ASP A 1 89 ? 12.676 -3.575 -24.763 1.00 83.19 89 ASP A O 1
ATOM 672 N N . ALA A 1 90 ? 11.067 -2.231 -23.964 1.00 77.75 90 ALA A N 1
ATOM 673 C CA . ALA A 1 90 ? 10.746 -1.641 -25.258 1.00 77.75 90 ALA A CA 1
ATOM 674 C C . ALA A 1 90 ? 11.897 -0.769 -25.791 1.00 77.75 90 ALA A C 1
ATOM 676 O O . ALA A 1 90 ? 12.204 -0.839 -26.983 1.00 77.75 90 ALA A O 1
ATOM 677 N N . ASP A 1 91 ? 12.568 0.004 -24.927 1.00 77.62 91 ASP A N 1
ATOM 678 C CA . ASP A 1 91 ? 13.740 0.814 -25.295 1.00 77.62 91 ASP A CA 1
ATOM 679 C C . ASP A 1 91 ? 14.907 -0.084 -25.732 1.00 77.62 91 ASP A C 1
ATOM 681 O O . ASP A 1 91 ? 15.527 0.165 -26.768 1.00 77.62 91 ASP A O 1
ATOM 685 N N . ALA A 1 92 ? 15.153 -1.180 -25.005 1.00 80.94 92 ALA A N 1
ATOM 686 C CA . ALA A 1 92 ? 16.177 -2.162 -25.353 1.00 80.94 92 ALA A CA 1
ATOM 687 C C . ALA A 1 92 ? 15.908 -2.821 -26.718 1.00 80.94 92 ALA A C 1
ATOM 689 O O . ALA A 1 92 ? 16.807 -2.899 -27.561 1.00 80.94 92 ALA A O 1
ATOM 690 N N . ARG A 1 93 ? 14.659 -3.236 -26.978 1.00 80.31 93 ARG A N 1
ATOM 691 C CA . ARG A 1 93 ? 14.257 -3.806 -28.276 1.00 80.31 93 ARG A CA 1
ATOM 692 C C . ARG A 1 93 ? 14.394 -2.797 -29.410 1.00 80.31 93 ARG A C 1
ATOM 694 O O . ARG A 1 93 ? 14.983 -3.130 -30.436 1.00 80.31 93 ARG A O 1
ATOM 701 N N . SER A 1 94 ? 13.906 -1.571 -29.221 1.00 75.69 94 SER A N 1
ATOM 702 C CA . SER A 1 94 ? 14.002 -0.507 -30.227 1.00 75.69 94 SER A CA 1
ATOM 703 C C . SER A 1 94 ? 15.457 -0.204 -30.588 1.00 75.69 94 SER A C 1
ATOM 705 O O . SER A 1 94 ? 15.789 -0.094 -31.771 1.00 75.69 94 SER A O 1
ATOM 707 N N . LYS A 1 95 ? 16.346 -0.159 -29.590 1.00 75.62 95 LYS A N 1
ATOM 708 C CA . LYS A 1 95 ? 17.778 0.030 -29.821 1.00 75.62 95 LYS A CA 1
ATOM 709 C C . LYS A 1 95 ? 18.383 -1.131 -30.615 1.00 75.62 95 LYS A C 1
ATOM 711 O O . LYS A 1 95 ? 19.007 -0.886 -31.638 1.00 75.62 95 LYS A O 1
ATOM 716 N N . SER A 1 96 ? 18.105 -2.376 -30.219 1.00 78.38 96 SER A N 1
ATOM 717 C CA . SER A 1 96 ? 18.621 -3.560 -30.925 1.00 78.38 96 SER A CA 1
ATOM 718 C C . SER A 1 96 ? 18.189 -3.625 -32.396 1.00 78.38 96 SER A C 1
ATOM 720 O O . SER A 1 96 ? 18.986 -3.984 -33.256 1.00 78.38 96 SER A O 1
ATOM 722 N N . GLN A 1 97 ? 16.950 -3.227 -32.711 1.00 75.88 97 GLN A N 1
ATOM 723 C CA . GLN A 1 97 ? 16.460 -3.188 -34.091 1.00 75.88 97 GLN A CA 1
ATOM 724 C C . GLN A 1 97 ? 17.107 -2.067 -34.906 1.00 75.88 97 GLN A C 1
ATOM 726 O O . GLN A 1 97 ? 17.395 -2.257 -36.085 1.00 75.88 97 GLN A O 1
ATOM 731 N N . THR A 1 98 ? 17.347 -0.912 -34.282 1.00 71.38 98 THR A N 1
ATOM 732 C CA . THR A 1 98 ? 18.026 0.216 -34.934 1.00 71.38 98 THR A CA 1
ATOM 733 C C . THR A 1 98 ? 19.479 -0.138 -35.249 1.00 71.38 98 THR A C 1
ATOM 735 O O . THR A 1 98 ? 19.938 0.116 -36.360 1.00 71.38 98 THR A O 1
ATOM 738 N N . ASP A 1 99 ? 20.175 -0.784 -34.310 1.00 74.56 99 ASP A N 1
ATOM 739 C CA . ASP A 1 99 ? 21.555 -1.240 -34.492 1.00 74.56 99 ASP A CA 1
ATOM 740 C C . ASP A 1 99 ? 21.637 -2.307 -35.605 1.00 74.56 99 ASP A C 1
ATOM 742 O O . ASP A 1 99 ? 22.473 -2.202 -36.502 1.00 74.56 99 ASP A O 1
ATOM 746 N N . ALA A 1 100 ? 20.706 -3.271 -35.623 1.00 72.25 100 ALA A N 1
ATOM 747 C CA . ALA A 1 100 ? 20.623 -4.289 -36.674 1.00 72.25 100 ALA A CA 1
ATOM 748 C C . ALA A 1 100 ? 20.339 -3.691 -38.064 1.00 72.25 100 ALA A C 1
ATOM 750 O O . ALA A 1 100 ? 20.924 -4.114 -39.060 1.00 72.25 100 ALA A O 1
ATOM 751 N N . PHE A 1 101 ? 19.463 -2.685 -38.152 1.00 70.31 101 PHE A N 1
ATOM 752 C CA . PHE A 1 101 ? 19.205 -1.978 -39.407 1.00 70.31 101 PHE A CA 1
ATOM 753 C C . PHE A 1 101 ? 20.432 -1.182 -39.875 1.00 70.31 101 PHE A C 1
ATOM 755 O O . PHE A 1 101 ? 20.761 -1.196 -41.060 1.00 70.31 101 PHE A O 1
ATOM 762 N N . GLY A 1 102 ? 21.143 -0.535 -38.947 1.00 66.44 102 GLY A N 1
ATOM 763 C CA . GLY A 1 102 ? 22.408 0.146 -39.223 1.00 66.44 102 GLY A CA 1
ATOM 764 C C . GLY A 1 102 ? 23.477 -0.799 -39.775 1.00 66.44 102 GLY A C 1
ATOM 765 O O . GLY A 1 102 ? 24.115 -0.469 -40.772 1.00 66.44 102 GLY A O 1
ATOM 766 N N . GLU A 1 103 ? 23.622 -1.995 -39.198 1.00 71.31 103 GLU A N 1
ATOM 767 C CA . GLU A 1 103 ? 24.525 -3.033 -39.717 1.00 71.31 103 GLU A CA 1
ATOM 768 C C . GLU A 1 103 ? 24.140 -3.518 -41.118 1.00 71.31 103 GLU A C 1
ATOM 770 O O . GLU A 1 103 ? 25.021 -3.760 -41.943 1.00 71.31 103 GLU A O 1
ATOM 775 N N . ILE A 1 104 ? 22.844 -3.675 -41.406 1.00 72.75 104 ILE A N 1
ATOM 776 C CA . ILE A 1 104 ? 22.378 -4.064 -42.744 1.00 72.75 104 ILE A CA 1
ATOM 777 C C . ILE A 1 104 ? 22.723 -2.967 -43.753 1.00 72.75 104 ILE A C 1
ATOM 779 O O . ILE A 1 104 ? 23.305 -3.260 -44.794 1.00 72.75 104 ILE A O 1
ATOM 783 N N . CYS A 1 105 ? 22.432 -1.705 -43.436 1.00 61.66 105 CYS A N 1
ATOM 784 C CA . CYS A 1 105 ? 22.763 -0.577 -44.303 1.00 61.66 105 CYS A CA 1
ATOM 785 C C . CYS A 1 105 ? 24.277 -0.448 -44.534 1.00 61.66 105 CYS A C 1
ATOM 787 O O . CYS A 1 105 ? 24.689 -0.242 -45.669 1.00 61.66 105 CYS A O 1
ATOM 789 N N . ALA A 1 106 ? 25.103 -0.647 -43.502 1.00 61.38 106 ALA A N 1
ATOM 790 C CA . ALA A 1 106 ? 26.566 -0.607 -43.601 1.00 61.38 106 ALA A CA 1
ATOM 791 C C . ALA A 1 106 ? 27.189 -1.799 -44.356 1.00 61.38 106 ALA A C 1
ATOM 793 O O . ALA A 1 106 ? 28.367 -1.763 -44.689 1.00 61.38 106 ALA A O 1
ATOM 794 N N . LYS A 1 107 ? 26.436 -2.882 -44.585 1.00 65.94 107 LYS A N 1
ATOM 795 C CA . LYS A 1 107 ? 26.861 -4.005 -45.442 1.00 65.94 107 LYS A CA 1
ATOM 796 C C . LYS A 1 107 ? 26.454 -3.823 -46.904 1.00 65.94 107 LYS A C 1
ATOM 798 O O . LYS A 1 107 ? 26.988 -4.519 -47.763 1.00 65.94 107 LYS A O 1
ATOM 803 N N . VAL A 1 108 ? 25.468 -2.966 -47.170 1.00 63.28 108 VAL A N 1
ATOM 804 C CA . VAL A 1 108 ? 24.899 -2.733 -48.507 1.00 63.28 108 VAL A CA 1
ATOM 805 C C . VAL A 1 108 ? 25.522 -1.506 -49.187 1.00 63.28 108 VAL A C 1
ATOM 807 O O . VAL A 1 108 ? 25.570 -1.471 -50.416 1.00 63.28 108 VAL A O 1
ATOM 810 N N . PHE A 1 109 ? 26.010 -0.537 -48.410 1.00 48.59 109 PHE A N 1
ATOM 811 C CA . PHE A 1 109 ? 26.765 0.636 -48.867 1.00 48.59 109 PHE A CA 1
ATOM 812 C C . PHE A 1 109 ? 28.232 0.536 -48.458 1.00 48.59 109 PHE A C 1
ATOM 814 O O . PHE A 1 109 ? 29.082 0.981 -49.261 1.00 48.59 109 PHE A O 1
#

Secondary structure (DSSP, 8-state):
--HHHHHHHHHHHHHHHHHHHHHHHIIIIIHHHHHHHHHHHTTSS--SHHHHHHHHHIIIIIHHHHHHHHHHHHHHHHHHHHHHHHHHHHHHHHHHHHHHHHHHHHHH-

pLDDT: mean 75.52, std 8.83, range [47.31, 88.56]

Sequence (109 aa):
MNFLKFLRGPAMGTLAKFVISTGMLNKMVTLPLKSMADEVKAGAIWKGPGADTFVAVLMAEHVPASNVITGHVQSMHAHFIRSVQLIDDADARSKSQTDAFGEICAKVF